Protein AF-A0A8K0GTQ5-F1 (afdb_monomer_lite)

Radius of gyration: 11.16 Å; chains: 1; bounding box: 27×26×23 Å

Secondary structure (DSSP, 8-state):
-HHHHHHHHHHHBTTSPP-PPPHHHHHHHHHS-HHHHHHT--HHHHHHB-HHHHHHHHHHTT-PPPTT-EETTEE--

pLDDT: mean 93.92, std 3.41, range [74.88, 98.12]

Sequence (77 aa):
MQGLIKQCAVYVQKGTPMGDPSEACYTVVRGVDIPCVCQRLSKEIEQMVDMDKVFHVVNFCDRPLAHGTKCGSSTVP

Foldseek 3Di:
DVQLCVQPLQCFFPPHDHDEGDPSNLVVLVVDDQLVQLVVQDPVNVVGTDVVSVQVHCVSSVNHDDAQRHRPPDGHD

InterPro domains:
  IPR016140 Bifunctional inhibitor/plant lipid tr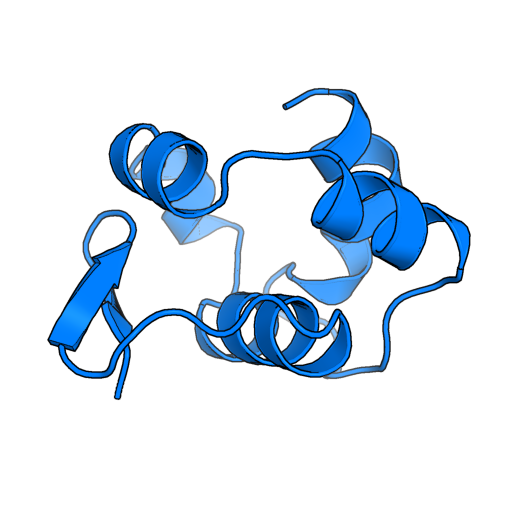ansfer protein/seed storage helical domain [PF14368] (4-71)
  IPR036312 Bifunctional inhibitor/plant lipid transfer protein/seed storage helical domain superfamily [G3DSA:1.10.110.10] (1-67)
  IPR036312 Bifunctional inhibitor/plant lipid transfer protein/seed storage helical domain superfamily [SSF47699] (6-65)
  IPR044741 Non-specific lipid-transfer protein-like [cd04660] (2-71)

Organism: NCBI:txid2594499

Structure (mmCIF, N/CA/C/O backbone):
data_AF-A0A8K0GTQ5-F1
#
_entry.id   AF-A0A8K0GTQ5-F1
#
loop_
_atom_site.group_PDB
_atom_site.id
_atom_site.type_symbol
_atom_site.label_atom_id
_atom_site.label_alt_id
_atom_site.label_comp_id
_atom_site.label_asym_id
_atom_site.label_entity_id
_atom_site.label_seq_id
_atom_site.pdbx_PDB_ins_code
_atom_site.Cartn_x
_atom_site.Cartn_y
_atom_site.Cartn_z
_atom_site.occupancy
_atom_site.B_iso_or_equiv
_atom_site.auth_seq_id
_atom_site.auth_comp_id
_atom_site.auth_asym_id
_atom_site.auth_atom_id
_atom_site.pdbx_PDB_model_num
ATOM 1 N N . MET A 1 1 ? 7.470 -4.289 9.263 1.00 74.88 1 MET A N 1
ATOM 2 C CA . MET A 1 1 ? 6.866 -2.935 9.196 1.00 74.88 1 MET A CA 1
ATOM 3 C C . MET A 1 1 ? 7.883 -1.803 9.074 1.00 74.88 1 MET A C 1
ATOM 5 O O . MET A 1 1 ? 7.635 -0.935 8.257 1.00 74.88 1 MET A O 1
ATOM 9 N N . GLN A 1 2 ? 9.015 -1.785 9.798 1.00 86.62 2 GLN A N 1
ATOM 10 C CA . GLN A 1 2 ? 9.973 -0.658 9.718 1.00 86.62 2 GLN A CA 1
ATOM 11 C C . GLN A 1 2 ? 10.416 -0.308 8.282 1.00 86.62 2 GLN A C 1
ATOM 13 O O . GLN A 1 2 ? 10.424 0.864 7.920 1.00 86.62 2 GLN A O 1
ATOM 18 N N . GLY A 1 3 ? 10.705 -1.311 7.441 1.00 92.81 3 GLY A N 1
ATOM 19 C CA . GLY A 1 3 ? 11.032 -1.088 6.026 1.00 92.81 3 GLY A CA 1
ATOM 20 C C . GLY A 1 3 ? 9.896 -0.444 5.221 1.00 92.81 3 GLY A C 1
ATOM 21 O O . GLY A 1 3 ? 10.154 0.474 4.451 1.00 92.81 3 GLY A O 1
ATOM 22 N N . LEU A 1 4 ? 8.644 -0.865 5.453 1.00 93.19 4 LEU A N 1
ATOM 23 C CA . LEU A 1 4 ? 7.463 -0.272 4.808 1.00 93.19 4 LEU A CA 1
ATOM 24 C C . LEU A 1 4 ? 7.312 1.195 5.200 1.00 93.19 4 LEU A C 1
ATOM 26 O O . LEU A 1 4 ? 7.149 2.044 4.337 1.00 93.19 4 LEU A O 1
ATOM 30 N N . ILE A 1 5 ? 7.424 1.510 6.491 1.00 93.44 5 ILE A N 1
ATOM 31 C CA . ILE A 1 5 ? 7.309 2.894 6.965 1.00 93.44 5 ILE A CA 1
ATOM 32 C C . ILE A 1 5 ? 8.413 3.750 6.338 1.00 93.44 5 ILE A C 1
ATOM 34 O O . ILE A 1 5 ? 8.133 4.801 5.772 1.00 93.44 5 ILE A O 1
ATOM 38 N N . LYS A 1 6 ? 9.662 3.274 6.373 1.00 96.75 6 LYS A N 1
ATOM 39 C CA . LYS A 1 6 ? 10.811 4.024 5.858 1.00 96.75 6 LYS A CA 1
ATOM 40 C C . LYS A 1 6 ? 10.708 4.320 4.361 1.00 96.75 6 LYS A C 1
ATOM 42 O O . LYS A 1 6 ? 11.058 5.419 3.952 1.00 96.75 6 LYS A O 1
ATOM 47 N N . GLN A 1 7 ? 10.287 3.343 3.559 1.00 97.56 7 GLN A N 1
ATOM 48 C CA . GLN A 1 7 ? 10.325 3.464 2.099 1.00 97.56 7 GLN A CA 1
ATOM 49 C C . GLN A 1 7 ? 8.996 3.916 1.489 1.00 97.56 7 GLN A C 1
ATOM 51 O O . GLN A 1 7 ? 9.004 4.541 0.434 1.00 97.56 7 GLN A O 1
ATOM 56 N N . CYS A 1 8 ? 7.863 3.621 2.134 1.00 96.81 8 CYS A N 1
ATOM 57 C CA . CYS A 1 8 ? 6.541 3.776 1.528 1.00 96.81 8 CYS A CA 1
ATOM 58 C C . CYS A 1 8 ? 5.650 4.845 2.173 1.00 96.81 8 CYS A C 1
ATOM 60 O O . CYS A 1 8 ? 4.668 5.235 1.549 1.00 96.81 8 CYS A O 1
ATOM 62 N N . ALA A 1 9 ? 5.955 5.338 3.384 1.00 95.56 9 ALA A N 1
ATOM 63 C CA . ALA A 1 9 ? 5.037 6.219 4.120 1.00 95.56 9 ALA A CA 1
ATOM 64 C C . ALA A 1 9 ? 4.598 7.457 3.318 1.00 95.56 9 ALA A C 1
ATOM 66 O O . ALA A 1 9 ? 3.414 7.777 3.308 1.00 95.56 9 ALA A O 1
ATOM 67 N N . VAL A 1 10 ? 5.510 8.102 2.582 1.00 96.00 10 VAL A N 1
ATOM 68 C CA . VAL A 1 10 ? 5.203 9.307 1.786 1.00 96.00 10 VAL A CA 1
ATOM 69 C C . VAL A 1 10 ? 4.167 9.062 0.677 1.00 96.00 10 VAL A C 1
ATOM 71 O O . VAL A 1 10 ? 3.390 9.960 0.353 1.00 96.00 10 VAL A O 1
ATOM 74 N N . TYR A 1 11 ? 4.113 7.839 0.139 1.00 97.50 11 TYR A N 1
ATOM 75 C CA . TYR A 1 11 ? 3.199 7.459 -0.943 1.00 97.50 11 TYR A CA 1
ATOM 76 C C . TYR A 1 11 ? 1.802 7.100 -0.443 1.00 97.50 11 TYR A C 1
ATOM 78 O O . TYR A 1 11 ? 0.860 7.114 -1.225 1.00 97.50 11 TYR A O 1
ATOM 86 N N . VAL A 1 12 ? 1.655 6.796 0.850 1.00 96.56 12 VAL A N 1
ATOM 87 C CA . VAL A 1 12 ? 0.377 6.379 1.447 1.00 96.56 12 VAL A CA 1
ATOM 88 C C . VAL A 1 12 ? -0.155 7.366 2.480 1.00 96.56 12 VAL A C 1
ATOM 90 O O . VAL A 1 12 ? -1.267 7.200 2.959 1.00 96.56 12 VAL A O 1
ATOM 93 N N . GLN A 1 13 ? 0.603 8.394 2.855 1.00 96.62 13 GLN A N 1
ATOM 94 C CA . GLN A 1 13 ? 0.168 9.379 3.843 1.00 96.62 13 GLN A CA 1
ATOM 95 C C . GLN A 1 13 ? -1.013 10.219 3.326 1.00 96.62 13 GLN A C 1
ATOM 97 O O . GLN A 1 13 ? -1.087 10.573 2.144 1.00 96.62 13 GLN A O 1
ATOM 102 N N . LYS A 1 14 ? -1.934 10.588 4.222 1.00 96.38 14 LYS A N 1
ATOM 103 C CA . LYS A 1 14 ? -3.005 11.550 3.911 1.00 96.38 14 LYS A CA 1
ATOM 104 C C . LYS A 1 14 ? -2.449 12.940 3.603 1.00 96.38 14 LYS A C 1
ATOM 106 O O . LYS A 1 14 ? -1.425 13.349 4.142 1.00 96.38 14 LYS A O 1
ATOM 111 N N . GLY A 1 15 ? -3.154 13.686 2.755 1.00 94.19 15 GLY A N 1
ATOM 112 C CA . GLY A 1 15 ? -2.820 15.081 2.442 1.00 94.19 15 GLY A CA 1
ATOM 113 C C . GLY A 1 15 ? -1.654 15.274 1.466 1.00 94.19 15 GLY A C 1
ATOM 114 O O . GLY A 1 15 ? -1.389 16.403 1.068 1.00 94.19 15 GLY A O 1
ATOM 115 N N . THR A 1 16 ? -0.982 14.202 1.037 1.00 93.50 16 THR A N 1
ATOM 116 C CA . THR A 1 16 ? -0.059 14.245 -0.108 1.00 93.50 16 THR A CA 1
ATOM 117 C C . THR A 1 16 ? -0.813 13.955 -1.416 1.00 93.50 16 THR A C 1
ATOM 119 O O . THR A 1 16 ? -1.926 13.424 -1.373 1.00 93.50 16 THR A O 1
ATOM 122 N N . PRO A 1 17 ? -0.268 14.272 -2.597 1.00 95.62 17 PRO A N 1
ATOM 123 C CA . PRO A 1 17 ? -0.800 13.757 -3.859 1.00 95.62 17 PRO A CA 1
ATOM 124 C C . PRO A 1 17 ? -0.674 12.227 -3.943 1.00 95.62 17 PRO A C 1
ATOM 126 O O . PRO A 1 17 ? 0.178 11.634 -3.279 1.00 95.62 17 PRO A O 1
ATOM 129 N N . MET A 1 18 ? -1.516 11.579 -4.751 1.00 96.31 18 MET A N 1
ATOM 130 C CA . MET A 1 18 ? -1.287 10.183 -5.136 1.00 96.31 18 MET A CA 1
ATOM 131 C C . MET A 1 18 ? -0.149 10.132 -6.159 1.00 96.31 18 MET A C 1
ATOM 133 O O . MET A 1 18 ? -0.101 10.957 -7.070 1.00 96.31 18 MET A O 1
ATOM 137 N N . GLY A 1 19 ? 0.773 9.188 -5.997 1.00 95.75 19 GLY A N 1
ATOM 138 C CA . GLY A 1 19 ? 1.916 9.033 -6.886 1.00 95.75 19 GLY A CA 1
ATOM 139 C C . GLY A 1 19 ? 2.491 7.628 -6.814 1.00 95.75 19 GLY A C 1
ATOM 140 O O . GLY A 1 19 ? 2.268 6.904 -5.840 1.00 95.75 19 GLY A O 1
ATOM 141 N N . ASP A 1 20 ? 3.226 7.261 -7.857 1.00 97.31 20 ASP A N 1
ATOM 142 C CA . ASP A 1 20 ? 3.807 5.929 -7.975 1.00 97.31 20 ASP A CA 1
ATOM 143 C C . ASP A 1 20 ? 4.962 5.729 -6.983 1.00 97.31 20 ASP A C 1
ATOM 145 O O . ASP A 1 20 ? 5.738 6.661 -6.729 1.00 97.31 20 ASP A O 1
ATOM 149 N N . PRO A 1 21 ? 5.083 4.526 -6.393 1.00 97.12 21 PRO A N 1
ATOM 150 C CA . PRO A 1 21 ? 6.111 4.239 -5.406 1.00 97.12 21 PRO A CA 1
ATOM 151 C C . PRO A 1 21 ? 7.513 4.256 -6.029 1.00 97.12 21 PRO A C 1
ATOM 153 O O . PRO A 1 21 ? 7.711 3.905 -7.190 1.00 97.12 21 PRO A O 1
ATOM 156 N N . SER A 1 22 ? 8.522 4.597 -5.223 1.00 98.12 22 SER A N 1
ATOM 157 C CA . SER A 1 22 ? 9.924 4.404 -5.612 1.00 98.12 22 SER A CA 1
ATOM 158 C C . SER A 1 22 ? 10.272 2.922 -5.753 1.00 98.12 22 SER A C 1
ATOM 160 O O . SER A 1 22 ? 9.637 2.056 -5.148 1.00 98.12 22 SER A O 1
ATOM 162 N N . GLU A 1 23 ? 11.370 2.628 -6.452 1.00 97.75 23 GLU A N 1
ATOM 163 C CA . GLU A 1 23 ? 11.923 1.271 -6.560 1.00 97.75 23 GLU A CA 1
ATOM 164 C C . GLU A 1 23 ? 12.199 0.634 -5.182 1.00 97.75 23 GLU A C 1
ATOM 166 O O . GLU A 1 23 ? 11.969 -0.561 -4.967 1.00 97.75 23 GLU A O 1
ATOM 171 N N . ALA A 1 24 ? 12.625 1.444 -4.206 1.00 97.62 24 ALA A N 1
ATOM 172 C CA . ALA A 1 24 ? 12.847 0.988 -2.839 1.00 97.62 24 ALA A CA 1
ATOM 173 C C . ALA A 1 24 ? 11.536 0.582 -2.148 1.00 97.62 24 ALA A C 1
ATOM 175 O O . ALA A 1 24 ? 11.487 -0.463 -1.496 1.00 97.62 24 ALA A O 1
ATOM 176 N N . CYS A 1 25 ? 10.463 1.366 -2.307 1.00 97.81 25 CYS A N 1
ATOM 177 C CA . CYS A 1 25 ? 9.149 0.982 -1.797 1.00 97.81 25 CYS A CA 1
ATOM 178 C C . CYS A 1 25 ? 8.623 -0.270 -2.514 1.00 97.81 25 CYS A C 1
ATOM 180 O O . CYS A 1 25 ? 8.231 -1.226 -1.845 1.00 97.81 25 CYS A O 1
ATOM 182 N N . TYR A 1 26 ? 8.711 -0.314 -3.847 1.00 97.25 26 TYR A N 1
ATOM 183 C CA . TYR A 1 26 ? 8.306 -1.458 -4.668 1.00 97.25 26 TYR A CA 1
ATOM 184 C C . TYR A 1 26 ? 8.962 -2.765 -4.200 1.00 97.25 26 TYR A C 1
ATOM 186 O O . TYR A 1 26 ? 8.287 -3.767 -3.950 1.00 97.25 26 TYR A O 1
ATOM 194 N N . THR A 1 27 ? 10.277 -2.740 -3.979 1.00 97.06 27 THR A N 1
ATOM 195 C CA . THR A 1 27 ? 11.043 -3.905 -3.514 1.00 97.06 27 THR A CA 1
ATOM 196 C C . THR A 1 27 ? 10.578 -4.385 -2.139 1.00 97.06 27 THR A C 1
ATOM 198 O O . THR A 1 27 ? 10.425 -5.587 -1.917 1.00 97.06 27 THR A O 1
ATOM 201 N N . VAL A 1 28 ? 10.305 -3.459 -1.213 1.00 96.88 28 VAL A N 1
ATOM 202 C CA . VAL A 1 28 ? 9.802 -3.810 0.122 1.00 96.88 28 VAL A CA 1
ATOM 203 C C . VAL A 1 28 ? 8.400 -4.406 0.041 1.00 96.88 28 VAL A C 1
ATOM 205 O O . VAL A 1 28 ? 8.163 -5.440 0.661 1.00 96.88 28 VAL A O 1
ATOM 208 N N . VAL A 1 29 ? 7.486 -3.800 -0.723 1.00 96.81 29 VAL A N 1
ATOM 209 C CA . VAL A 1 29 ? 6.106 -4.293 -0.898 1.00 96.81 29 VAL A CA 1
ATOM 210 C C . VAL A 1 29 ? 6.106 -5.703 -1.491 1.00 96.81 29 VAL A C 1
ATOM 212 O O . VAL A 1 29 ? 5.376 -6.581 -1.031 1.00 96.81 29 VAL A O 1
ATOM 215 N N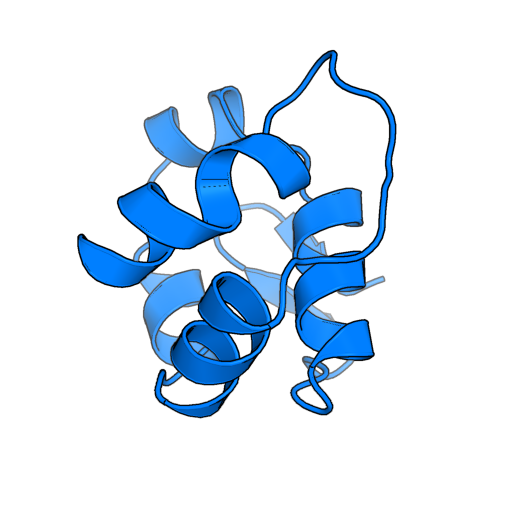 . ARG A 1 30 ? 7.004 -5.978 -2.440 1.00 95.44 30 ARG A N 1
ATOM 216 C CA . ARG A 1 30 ? 7.191 -7.322 -2.994 1.00 95.44 30 ARG A CA 1
ATOM 217 C C . ARG A 1 30 ? 7.706 -8.329 -1.960 1.00 95.44 30 ARG A C 1
ATOM 219 O O . ARG A 1 30 ? 7.429 -9.512 -2.101 1.00 95.44 30 ARG A O 1
ATOM 226 N N . GLY A 1 31 ? 8.420 -7.908 -0.924 1.00 93.31 31 GLY A N 1
ATOM 227 C CA . GLY A 1 31 ? 8.975 -8.806 0.094 1.00 93.31 31 GLY A CA 1
ATOM 228 C C . GLY A 1 31 ? 8.053 -9.117 1.27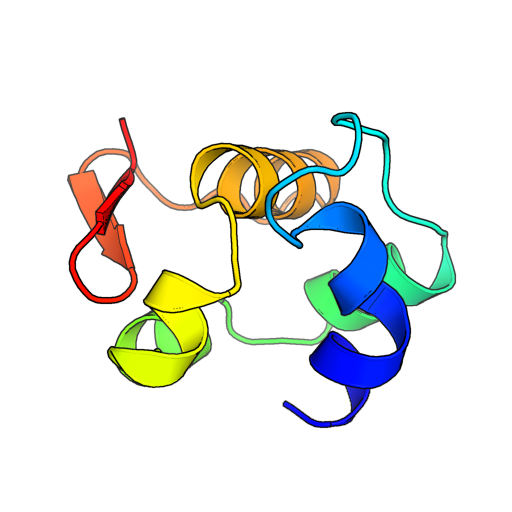8 1.00 93.31 31 GLY A C 1
ATOM 229 O O . GLY A 1 31 ? 8.432 -9.920 2.128 1.00 93.31 31 GLY A O 1
ATOM 230 N N . VAL A 1 32 ? 6.883 -8.480 1.381 1.00 92.69 32 VAL A N 1
ATOM 231 C CA . VAL A 1 32 ? 6.006 -8.595 2.558 1.00 92.69 32 VAL A CA 1
ATOM 232 C C . VAL A 1 32 ? 4.711 -9.351 2.269 1.00 92.69 32 VAL A C 1
ATOM 234 O O . VAL A 1 32 ? 4.180 -9.336 1.161 1.00 92.69 32 VAL A O 1
ATOM 237 N N . ASP A 1 33 ? 4.172 -9.969 3.316 1.00 93.00 33 ASP A N 1
ATOM 238 C CA . ASP A 1 33 ? 2.823 -10.532 3.338 1.00 93.00 33 ASP A CA 1
ATOM 239 C C . ASP A 1 33 ? 1.805 -9.405 3.598 1.00 93.00 33 ASP A C 1
ATOM 241 O O . ASP A 1 33 ? 1.586 -8.993 4.741 1.00 93.00 33 ASP A O 1
ATOM 245 N N . ILE A 1 34 ? 1.235 -8.855 2.520 1.00 92.38 34 ILE A N 1
ATOM 246 C CA . ILE A 1 34 ? 0.267 -7.748 2.589 1.00 92.38 34 ILE A CA 1
ATOM 247 C C . ILE A 1 34 ? -0.995 -8.135 3.381 1.00 92.38 34 ILE A C 1
ATOM 249 O O . ILE A 1 34 ? -1.367 -7.356 4.262 1.00 92.38 34 ILE A O 1
ATOM 253 N N . PRO A 1 35 ? -1.625 -9.313 3.176 1.00 91.69 35 PRO A N 1
ATOM 254 C CA . PRO A 1 35 ? -2.716 -9.768 4.039 1.00 91.69 35 PRO A CA 1
ATOM 255 C C . PRO A 1 35 ? -2.372 -9.755 5.538 1.00 91.69 35 PRO A C 1
ATOM 257 O O . PRO A 1 35 ? -3.164 -9.265 6.345 1.00 91.69 35 PRO A O 1
ATOM 260 N N . CYS A 1 36 ? -1.180 -10.217 5.928 1.00 92.62 36 CYS A N 1
ATOM 261 C CA . CYS A 1 36 ? -0.731 -10.174 7.324 1.00 92.62 36 CYS A CA 1
ATOM 262 C C . CYS A 1 36 ? -0.558 -8.735 7.842 1.00 92.62 36 CYS A C 1
ATOM 264 O O . CYS A 1 36 ? -0.956 -8.425 8.968 1.00 92.62 36 CYS A O 1
ATOM 266 N N . VAL A 1 37 ? -0.010 -7.827 7.027 1.00 92.94 37 VAL A N 1
ATOM 267 C CA . VAL A 1 37 ? 0.105 -6.399 7.382 1.00 92.94 37 VAL A CA 1
ATOM 268 C C . VAL A 1 37 ? -1.277 -5.778 7.590 1.00 92.94 37 VAL A C 1
ATOM 270 O O . VAL A 1 37 ? -1.494 -5.090 8.584 1.00 92.94 37 VAL A O 1
ATOM 273 N N . CYS A 1 38 ? -2.221 -6.080 6.703 1.00 92.69 38 CYS A N 1
ATOM 274 C CA . CYS A 1 38 ? -3.606 -5.626 6.765 1.00 92.69 38 CYS A CA 1
ATOM 275 C C . CYS A 1 38 ? -4.330 -6.048 8.050 1.00 92.69 38 CYS A C 1
ATOM 277 O O . CYS A 1 38 ? -5.105 -5.270 8.600 1.00 92.69 38 CYS A O 1
ATOM 279 N N . GLN A 1 39 ? -4.053 -7.242 8.576 1.00 91.25 39 GLN A N 1
ATOM 280 C CA . GLN A 1 39 ? -4.617 -7.705 9.852 1.00 91.25 39 GLN A CA 1
ATOM 281 C C . GLN A 1 39 ? -4.031 -6.988 11.076 1.00 91.25 39 GLN A C 1
ATOM 283 O O . GLN A 1 39 ? -4.638 -6.996 12.145 1.00 91.25 39 GLN A O 1
ATOM 288 N N . ARG A 1 40 ? -2.842 -6.391 10.941 1.00 90.75 40 ARG A N 1
ATOM 289 C CA . ARG A 1 40 ? -2.123 -5.695 12.021 1.00 90.75 40 ARG A CA 1
ATOM 290 C C . A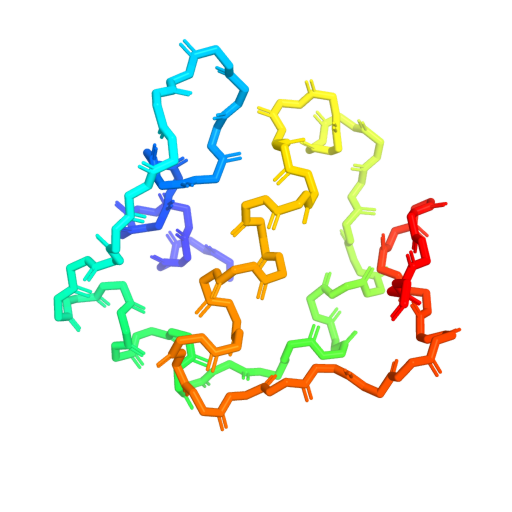RG A 1 40 ? -2.224 -4.177 11.930 1.00 90.75 40 ARG A C 1
ATOM 292 O O . ARG A 1 40 ? -1.583 -3.481 12.718 1.00 90.75 40 ARG A O 1
ATOM 299 N N . LEU A 1 41 ? -2.985 -3.665 10.967 1.00 91.06 41 LEU A N 1
ATOM 300 C CA . LEU A 1 41 ? -3.201 -2.238 10.809 1.00 91.06 41 LEU A CA 1
ATOM 301 C C . LEU A 1 41 ? -3.998 -1.728 12.018 1.00 91.06 41 LEU A C 1
ATOM 303 O O . LEU A 1 41 ? -5.113 -2.181 12.271 1.00 91.06 41 LEU A O 1
ATOM 307 N N . SER A 1 42 ? -3.397 -0.837 12.806 1.00 91.62 42 SER A N 1
ATOM 308 C CA . SER A 1 42 ? -4.071 -0.233 13.954 1.00 91.62 42 SER A CA 1
ATOM 309 C C . SER A 1 42 ? -4.881 0.989 13.526 1.00 91.62 42 SER A C 1
ATOM 311 O O . SER A 1 42 ? -4.604 1.607 12.493 1.00 91.62 42 SER A O 1
ATOM 313 N N . LYS A 1 43 ? -5.850 1.390 14.358 1.00 91.19 43 LYS A N 1
ATOM 314 C CA . LYS A 1 43 ? -6.647 2.599 14.108 1.00 91.19 43 LYS A CA 1
ATOM 315 C C . LYS A 1 43 ? -5.786 3.859 14.033 1.00 91.19 43 LYS A C 1
ATOM 317 O O . LYS A 1 43 ? -6.096 4.746 13.244 1.00 91.19 43 LYS A O 1
ATOM 322 N N . GLU A 1 44 ? -4.708 3.948 14.814 1.00 92.06 44 GLU A N 1
ATOM 323 C CA . GLU A 1 44 ? -3.800 5.097 14.740 1.00 92.06 44 GLU A CA 1
ATOM 324 C C . GLU A 1 44 ? -3.109 5.172 13.373 1.00 92.06 44 GLU A C 1
ATOM 326 O O . GLU A 1 44 ? -2.981 6.257 12.811 1.00 92.06 44 GLU A O 1
ATOM 331 N N . ILE A 1 45 ? -2.709 4.031 12.799 1.00 91.44 45 ILE A N 1
ATOM 332 C CA . ILE A 1 45 ? -2.094 3.991 11.465 1.00 91.44 45 ILE A CA 1
ATOM 333 C C . ILE A 1 45 ? -3.119 4.382 10.396 1.00 91.44 45 ILE A C 1
ATOM 335 O O . ILE A 1 45 ? -2.824 5.235 9.562 1.00 91.44 45 ILE A O 1
ATOM 339 N N . GLU A 1 46 ? -4.334 3.832 10.448 1.00 92.00 46 GLU A N 1
ATOM 340 C CA . GLU A 1 46 ? -5.435 4.181 9.530 1.00 92.00 46 GLU A CA 1
ATOM 341 C C . GLU A 1 46 ? -5.796 5.672 9.552 1.00 92.00 46 GLU A C 1
ATOM 343 O O . GLU A 1 46 ? -6.237 6.251 8.555 1.00 92.00 46 GLU A O 1
ATOM 348 N N . GLN A 1 47 ? -5.603 6.340 10.688 1.00 93.94 47 GLN A N 1
ATOM 349 C CA . GLN A 1 47 ? -5.805 7.782 10.776 1.00 93.94 47 GLN A CA 1
ATOM 350 C C . GLN A 1 47 ? -4.740 8.568 10.003 1.00 93.94 47 GLN A C 1
ATOM 352 O O . GLN A 1 47 ? -5.063 9.641 9.494 1.00 93.94 47 GLN A O 1
ATOM 357 N N . MET A 1 48 ? -3.531 8.025 9.841 1.00 94.31 48 MET A N 1
ATOM 358 C CA . MET A 1 48 ? -2.409 8.672 9.151 1.00 94.31 48 MET A CA 1
ATOM 359 C C . MET A 1 48 ? -2.320 8.325 7.657 1.00 94.31 48 MET A C 1
ATOM 361 O O . MET A 1 48 ? -1.799 9.133 6.882 1.00 94.31 48 MET A O 1
ATOM 365 N N . VAL A 1 49 ? -2.818 7.155 7.244 1.00 95.44 49 VAL A N 1
ATOM 366 C CA . VAL A 1 49 ? -2.702 6.657 5.862 1.00 95.44 49 VAL A CA 1
ATOM 367 C C . VAL A 1 49 ? -4.008 6.761 5.079 1.00 95.44 49 VAL A C 1
ATOM 369 O O . VAL A 1 49 ? -5.098 6.564 5.606 1.00 95.44 49 VAL A O 1
ATOM 372 N N . ASP A 1 50 ? -3.886 7.088 3.804 1.00 96.12 50 ASP A N 1
ATOM 373 C CA . ASP A 1 50 ? -4.951 7.077 2.817 1.00 96.12 50 ASP A CA 1
ATOM 374 C C . ASP A 1 50 ? -5.052 5.671 2.208 1.00 96.12 50 ASP A C 1
ATOM 376 O O . ASP A 1 50 ? -4.105 5.183 1.585 1.00 96.12 50 ASP A O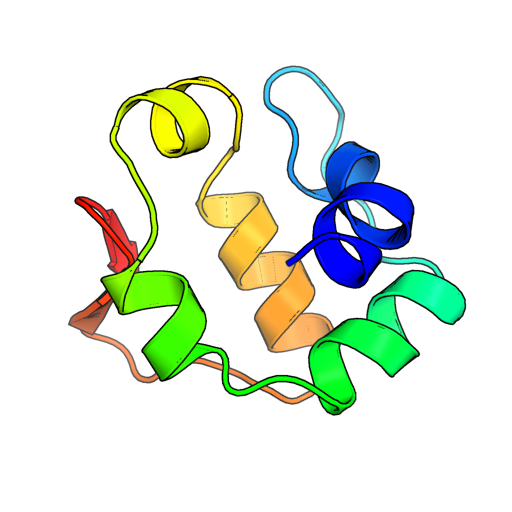 1
ATOM 380 N N . MET A 1 51 ? -6.179 4.995 2.432 1.00 94.69 51 MET A N 1
ATOM 381 C CA . MET A 1 51 ? -6.338 3.593 2.043 1.00 94.69 51 MET A CA 1
ATOM 382 C C . MET A 1 51 ? -6.437 3.404 0.532 1.00 94.69 51 MET A C 1
ATOM 384 O O . MET A 1 51 ? -5.943 2.393 0.033 1.00 94.69 51 MET A O 1
ATOM 388 N N . ASP A 1 52 ? -6.945 4.391 -0.205 1.00 94.62 52 ASP A N 1
ATOM 389 C CA . ASP A 1 52 ? -6.963 4.331 -1.668 1.00 94.62 52 ASP A CA 1
ATOM 390 C C . ASP A 1 52 ? -5.532 4.339 -2.211 1.00 94.62 52 ASP A C 1
ATOM 392 O O . ASP A 1 52 ? -5.189 3.579 -3.119 1.00 94.62 52 ASP A O 1
ATOM 396 N N . LYS A 1 53 ? -4.639 5.103 -1.574 1.00 97.12 53 LYS A N 1
ATOM 397 C CA . LYS A 1 53 ? -3.211 5.084 -1.911 1.00 97.12 53 LYS A CA 1
ATOM 398 C C . LYS A 1 53 ? -2.516 3.798 -1.494 1.00 97.12 53 LYS A C 1
ATOM 400 O O . LYS A 1 53 ? -1.631 3.332 -2.208 1.00 97.12 53 LYS A O 1
ATOM 405 N N . VAL A 1 54 ? -2.890 3.214 -0.354 1.00 95.62 54 VAL A N 1
ATOM 406 C CA . VAL A 1 54 ? -2.391 1.886 0.037 1.00 95.62 54 VAL A CA 1
ATOM 407 C C . VAL A 1 54 ? -2.738 0.873 -1.052 1.00 95.62 54 VAL A C 1
ATOM 409 O O . VAL A 1 54 ? -1.856 0.138 -1.497 1.00 95.62 54 VAL A O 1
ATOM 412 N N . PHE A 1 55 ? -3.983 0.865 -1.528 1.00 95.00 55 PHE A N 1
ATOM 413 C CA . PHE A 1 55 ? -4.414 -0.032 -2.598 1.00 95.00 55 PHE A CA 1
ATOM 414 C C . PHE A 1 55 ? -3.720 0.275 -3.929 1.00 95.00 55 PHE A C 1
ATOM 416 O O . PHE A 1 55 ? -3.280 -0.666 -4.589 1.00 95.00 55 PHE A O 1
ATOM 423 N N . HIS A 1 56 ? -3.517 1.552 -4.277 1.00 96.06 56 HIS A N 1
ATOM 424 C CA . HIS A 1 56 ? -2.715 1.959 -5.440 1.00 96.06 56 HIS A CA 1
ATOM 425 C C . HIS A 1 56 ? -1.305 1.371 -5.390 1.00 96.06 56 HIS A C 1
ATOM 427 O O . HIS A 1 56 ? -0.902 0.670 -6.312 1.00 96.06 56 HIS A O 1
ATOM 433 N N . VAL A 1 57 ? -0.570 1.589 -4.293 1.00 96.81 57 VAL A N 1
ATOM 434 C CA . VAL A 1 57 ? 0.809 1.096 -4.133 1.00 96.81 57 VAL A CA 1
ATOM 435 C C . VAL A 1 57 ? 0.860 -0.426 -4.216 1.00 96.81 57 VAL A C 1
ATOM 437 O O . VAL A 1 57 ? 1.717 -0.982 -4.898 1.00 96.81 57 VAL A O 1
ATOM 440 N N . VAL A 1 58 ? -0.056 -1.115 -3.539 1.00 95.88 58 VAL A N 1
ATOM 441 C CA . VAL A 1 58 ? -0.106 -2.581 -3.522 1.00 95.88 58 VAL A CA 1
ATOM 442 C C . VAL A 1 58 ? -0.418 -3.149 -4.913 1.00 95.88 58 VAL A C 1
ATOM 444 O O . VAL A 1 58 ? 0.219 -4.119 -5.329 1.00 95.88 58 VAL A O 1
ATOM 447 N N . ASN A 1 59 ? -1.341 -2.526 -5.649 1.00 95.31 59 ASN A N 1
ATOM 448 C CA . ASN A 1 59 ? -1.675 -2.907 -7.019 1.00 95.31 59 ASN A CA 1
ATOM 449 C C . ASN A 1 59 ? -0.513 -2.630 -7.985 1.00 95.31 59 ASN A C 1
ATOM 451 O O . ASN A 1 59 ? -0.126 -3.512 -8.743 1.00 95.31 59 ASN A O 1
ATOM 455 N N . PHE A 1 60 ? 0.103 -1.448 -7.890 1.00 96.81 60 PHE A N 1
ATOM 456 C CA . PHE A 1 60 ? 1.284 -1.073 -8.674 1.00 96.81 60 PHE A CA 1
ATOM 457 C C . PHE A 1 60 ? 2.450 -2.051 -8.469 1.00 96.81 60 PHE A C 1
ATOM 459 O O . PHE A 1 60 ? 3.232 -2.300 -9.379 1.00 96.81 60 PHE A O 1
ATOM 466 N N . CYS A 1 61 ? 2.576 -2.627 -7.271 1.00 96.19 61 CYS A N 1
ATOM 467 C CA . CYS A 1 61 ? 3.641 -3.571 -6.936 1.00 96.19 61 CYS A CA 1
ATOM 468 C C . CYS A 1 61 ? 3.326 -5.041 -7.284 1.00 96.19 61 CYS A C 1
ATOM 470 O O . CYS A 1 61 ? 3.966 -5.940 -6.726 1.00 96.19 61 CYS A O 1
ATOM 472 N N . ASP A 1 62 ? 2.334 -5.299 -8.143 1.00 94.75 62 ASP A N 1
ATOM 473 C CA . ASP A 1 62 ? 1.857 -6.637 -8.532 1.00 94.75 62 ASP A CA 1
ATOM 474 C C . ASP A 1 62 ? 1.464 -7.521 -7.335 1.00 94.75 62 ASP A C 1
ATOM 476 O O . ASP A 1 62 ? 1.644 -8.745 -7.329 1.00 94.75 62 ASP A O 1
ATOM 480 N N . ARG A 1 63 ? 0.941 -6.903 -6.271 1.00 94.50 63 ARG A N 1
ATOM 481 C CA . ARG A 1 63 ? 0.482 -7.593 -5.058 1.00 94.50 63 ARG A CA 1
ATOM 482 C C . ARG A 1 63 ? -0.991 -7.302 -4.733 1.00 94.50 63 ARG A C 1
ATOM 484 O O . ARG A 1 63 ? -1.293 -7.146 -3.552 1.00 94.50 63 ARG A O 1
ATOM 491 N N . PRO A 1 64 ? -1.916 -7.227 -5.711 1.00 92.75 64 PRO A N 1
ATOM 492 C CA . PRO A 1 64 ? -3.284 -6.789 -5.456 1.00 92.75 64 PRO A CA 1
ATOM 493 C C . PRO A 1 64 ? -3.967 -7.648 -4.388 1.00 92.75 64 PRO A C 1
ATOM 495 O O . PRO A 1 64 ? -3.834 -8.873 -4.358 1.00 92.75 64 PRO A O 1
ATOM 498 N N . LEU A 1 65 ? -4.721 -6.989 -3.512 1.00 92.06 65 LEU A N 1
ATOM 499 C CA . LEU A 1 65 ? -5.621 -7.669 -2.590 1.00 92.06 65 LEU A CA 1
ATOM 500 C C . LEU A 1 65 ? -6.917 -8.012 -3.325 1.00 92.06 65 LEU A C 1
ATOM 502 O O . LEU A 1 65 ? -7.373 -7.255 -4.178 1.00 92.06 65 LEU A O 1
ATOM 506 N N . ALA A 1 66 ? -7.523 -9.149 -2.987 1.00 92.31 66 ALA A N 1
ATOM 507 C CA . ALA A 1 66 ? -8.805 -9.522 -3.570 1.00 92.31 66 ALA A CA 1
ATOM 508 C C . ALA A 1 66 ? -9.896 -8.522 -3.154 1.00 92.31 66 ALA A C 1
ATOM 510 O O . ALA A 1 66 ? -9.924 -8.078 -2.001 1.00 92.31 66 ALA A O 1
ATOM 511 N N . HIS A 1 67 ? -10.822 -8.226 -4.066 1.00 93.19 67 HIS A N 1
ATOM 512 C CA . HIS A 1 67 ? -12.014 -7.431 -3.772 1.00 93.19 67 HIS A CA 1
ATOM 513 C C . HIS A 1 67 ? -12.736 -7.977 -2.527 1.00 93.19 67 HIS A C 1
ATOM 515 O O . HIS A 1 67 ? -12.903 -9.190 -2.370 1.00 93.19 67 HIS A O 1
ATOM 521 N N . GLY A 1 68 ? -13.166 -7.093 -1.625 1.00 91.62 68 GLY A N 1
ATOM 522 C CA . GLY A 1 68 ? -13.816 -7.474 -0.368 1.00 91.62 68 GLY A CA 1
ATOM 523 C C . GLY A 1 68 ? -12.860 -7.901 0.753 1.00 91.62 68 GLY A C 1
ATOM 524 O O . GLY A 1 68 ? -13.312 -8.181 1.866 1.00 91.62 68 GLY A O 1
ATOM 525 N N . THR A 1 69 ? -11.544 -7.933 0.512 1.00 92.12 69 THR A N 1
ATOM 526 C CA . THR A 1 69 ? -10.558 -8.179 1.574 1.00 92.12 69 THR A CA 1
ATOM 527 C C . THR A 1 69 ? -10.589 -7.038 2.585 1.00 92.12 69 THR A C 1
ATOM 529 O O . THR A 1 69 ? -10.544 -5.864 2.217 1.00 92.12 69 THR A O 1
ATOM 532 N N . LYS A 1 70 ? -10.621 -7.379 3.877 1.00 92.31 70 LYS A N 1
ATOM 533 C CA . LYS A 1 70 ? -10.478 -6.398 4.955 1.00 92.31 70 LYS A CA 1
ATOM 534 C C . LYS A 1 70 ? -9.007 -6.075 5.195 1.00 92.31 70 LYS A C 1
ATOM 536 O O . LYS A 1 70 ? -8.199 -6.977 5.413 1.00 92.31 70 LYS A O 1
ATOM 541 N N . CYS A 1 71 ? -8.687 -4.789 5.197 1.00 92.56 71 CYS A N 1
ATOM 542 C CA . CYS A 1 71 ? -7.391 -4.247 5.567 1.00 92.56 71 CYS A CA 1
ATOM 543 C C . CYS A 1 71 ? -7.590 -3.200 6.659 1.00 92.56 71 CYS A C 1
ATOM 545 O O . CYS A 1 71 ? -8.027 -2.079 6.389 1.00 92.56 71 CYS A O 1
ATOM 547 N N . GLY A 1 72 ? -7.344 -3.603 7.906 1.00 90.56 72 GLY A N 1
ATOM 548 C CA . GLY A 1 72 ? -7.796 -2.844 9.060 1.00 90.56 72 GLY A CA 1
ATOM 549 C C . GLY A 1 72 ? -9.325 -2.711 9.072 1.00 90.56 72 GLY A C 1
ATOM 550 O O . GLY A 1 72 ? -10.046 -3.700 8.909 1.00 90.56 72 GLY A O 1
ATOM 551 N N . SER A 1 73 ? -9.829 -1.489 9.232 1.00 92.44 73 SER A N 1
ATOM 552 C CA . SER A 1 73 ? -11.256 -1.162 9.120 1.00 92.44 73 SER A CA 1
ATOM 553 C C . SER A 1 73 ? -11.747 -0.961 7.682 1.00 92.44 73 SER A C 1
ATOM 555 O O . SER A 1 73 ? -12.957 -0.939 7.451 1.00 92.44 73 SER A O 1
ATOM 557 N N . SER A 1 74 ? -10.837 -0.843 6.711 1.00 91.19 74 SER A N 1
ATOM 558 C CA . SER A 1 74 ? -11.178 -0.604 5.305 1.00 91.19 74 SER A CA 1
ATOM 559 C C . SER A 1 74 ? -11.359 -1.904 4.532 1.00 91.19 74 SER A C 1
ATOM 561 O O . SER A 1 74 ? -10.777 -2.936 4.862 1.00 91.19 74 SER A O 1
ATOM 563 N N . THR A 1 75 ? -12.187 -1.861 3.492 1.00 92.69 75 THR A N 1
ATOM 564 C CA . THR A 1 75 ? -12.448 -3.004 2.609 1.00 92.69 75 THR A CA 1
ATOM 565 C C . THR A 1 75 ? -12.011 -2.637 1.202 1.00 92.69 75 THR A C 1
ATOM 567 O O . THR A 1 75 ? -12.296 -1.530 0.754 1.00 92.69 75 THR A O 1
ATOM 570 N N . VAL A 1 76 ? -11.300 -3.547 0.537 1.00 90.81 76 VAL A N 1
ATOM 571 C CA . VAL A 1 76 ? -10.871 -3.365 -0.855 1.00 90.81 76 VAL A CA 1
ATOM 572 C C . VAL A 1 76 ? -12.118 -3.252 -1.745 1.00 90.81 76 VAL A C 1
ATOM 574 O O . VAL A 1 76 ? -12.949 -4.170 -1.674 1.00 90.81 76 VAL A O 1
ATOM 577 N N . PRO A 1 77 ?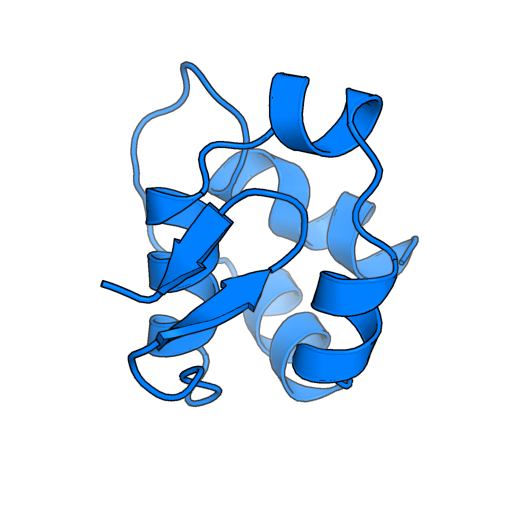 -12.264 -2.152 -2.508 1.00 84.06 77 PRO A N 1
ATOM 578 C CA . PRO A 1 77 ? -13.414 -1.904 -3.373 1.00 84.06 77 PRO A CA 1
ATOM 579 C C . PRO A 1 77 ? -13.374 -2.719 -4.667 1.00 84.06 77 PRO A C 1
ATOM 581 O O . PRO A 1 77 ? -12.391 -3.467 -4.896 1.00 84.06 77 PRO A O 1
#